Protein AF-A0A937HB95-F1 (afdb_monomer)

pLDDT: mean 87.7, std 9.93, range [53.81, 97.62]

Solvent-accessible surface area (backbone atoms only — not comparable to full-atom values): 4586 Å² total; per-residue (Å²): 129,65,75,74,54,67,73,42,49,64,56,42,59,75,64,40,48,73,63,29,60,77,37,74,70,33,35,30,57,49,29,47,55,50,26,72,70,46,97,57,95,53,69,51,32,57,51,52,56,56,45,66,75,41,43,66,62,53,49,54,52,45,52,59,49,47,56,53,48,52,51,52,51,54,56,53,61,75,73,108

Structure (mmCIF, N/CA/C/O backbone):
data_AF-A0A937HB95-F1
#
_entry.id   AF-A0A937HB95-F1
#
loop_
_atom_site.group_PDB
_atom_site.id
_atom_site.type_symbol
_atom_site.label_atom_id
_atom_site.label_alt_id
_atom_site.label_comp_id
_atom_site.label_asym_id
_atom_site.label_entity_id
_atom_site.label_seq_id
_atom_site.pdbx_PDB_ins_code
_atom_site.Cartn_x
_atom_site.Cartn_y
_atom_site.Cartn_z
_atom_site.occupancy
_atom_site.B_iso_or_equiv
_atom_site.auth_seq_id
_atom_site.auth_comp_id
_atom_site.auth_asym_id
_atom_site.auth_atom_id
_atom_site.pdbx_PDB_model_num
ATOM 1 N N . LEU A 1 1 ? 1.750 -2.081 22.604 1.00 57.91 1 LEU A N 1
ATOM 2 C CA . LEU A 1 1 ? 2.040 -2.823 21.352 1.00 57.91 1 LEU A CA 1
ATOM 3 C C . LEU A 1 1 ? 2.867 -4.066 21.680 1.00 57.91 1 LEU A C 1
ATOM 5 O O . LEU A 1 1 ? 3.626 -4.010 22.643 1.00 57.91 1 LEU A O 1
ATOM 9 N N . PRO A 1 2 ? 2.726 -5.177 20.935 1.00 69.75 2 PRO A N 1
ATOM 10 C CA . PRO A 1 2 ? 3.516 -6.389 21.153 1.00 69.75 2 PRO A CA 1
ATOM 11 C C . PRO A 1 2 ? 5.023 -6.099 21.100 1.00 69.75 2 PRO A C 1
ATOM 13 O O . PRO A 1 2 ? 5.483 -5.371 20.221 1.00 69.75 2 PRO A O 1
ATOM 16 N N . HIS A 1 3 ? 5.803 -6.711 21.994 1.00 70.62 3 HIS A N 1
ATOM 17 C CA . HIS A 1 3 ? 7.229 -6.413 22.210 1.00 70.62 3 HIS A CA 1
ATOM 18 C C . HIS A 1 3 ? 8.104 -6.511 20.941 1.00 70.62 3 HIS A C 1
ATOM 20 O O . HIS A 1 3 ? 9.114 -5.822 20.817 1.00 70.62 3 HIS A O 1
ATOM 26 N N . LYS A 1 4 ? 7.697 -7.339 19.970 1.00 68.44 4 LYS A N 1
ATOM 27 C CA . LYS A 1 4 ? 8.373 -7.500 18.673 1.00 68.44 4 LYS A CA 1
ATOM 28 C C . LYS A 1 4 ? 8.267 -6.261 17.778 1.00 68.44 4 LYS A C 1
ATOM 30 O O . LYS A 1 4 ? 9.205 -5.977 17.045 1.00 68.44 4 LYS A O 1
ATOM 35 N N . ILE A 1 5 ? 7.162 -5.515 17.851 1.00 70.00 5 ILE A N 1
ATOM 36 C CA . ILE A 1 5 ? 6.949 -4.317 17.026 1.00 70.00 5 ILE A CA 1
ATOM 37 C C . ILE A 1 5 ? 7.833 -3.166 17.517 1.00 70.00 5 ILE A C 1
ATOM 39 O O . ILE A 1 5 ? 8.439 -2.481 16.697 1.00 70.00 5 ILE A O 1
ATOM 43 N N . ASN A 1 6 ? 8.003 -3.009 18.835 1.00 75.62 6 ASN A N 1
ATOM 44 C CA . ASN A 1 6 ? 8.848 -1.951 19.403 1.00 75.62 6 ASN A CA 1
ATOM 45 C C . ASN A 1 6 ? 10.307 -2.027 18.927 1.00 75.62 6 ASN A C 1
ATOM 47 O O . ASN A 1 6 ? 10.918 -0.993 18.686 1.00 75.62 6 ASN A O 1
ATOM 51 N N . ASN A 1 7 ? 10.843 -3.232 18.719 1.00 78.19 7 ASN A N 1
ATOM 52 C CA . ASN A 1 7 ? 12.213 -3.412 18.226 1.00 78.19 7 ASN A CA 1
ATOM 53 C C . ASN A 1 7 ? 12.350 -3.142 16.718 1.00 78.19 7 ASN A C 1
ATOM 55 O O . ASN A 1 7 ? 13.455 -2.936 16.227 1.00 78.19 7 ASN A O 1
ATOM 59 N N . MET A 1 8 ? 11.242 -3.162 15.974 1.00 74.50 8 MET A N 1
ATOM 60 C CA . MET A 1 8 ? 11.232 -2.923 14.531 1.00 74.50 8 MET A CA 1
ATOM 61 C C . MET A 1 8 ? 11.051 -1.447 14.188 1.00 74.50 8 MET A C 1
ATOM 63 O O . MET A 1 8 ? 11.600 -1.000 13.186 1.00 74.50 8 MET A O 1
ATOM 67 N N . ILE A 1 9 ? 10.321 -0.693 15.018 1.00 80.06 9 ILE A N 1
ATOM 68 C CA . ILE A 1 9 ? 10.021 0.731 14.796 1.00 80.06 9 ILE A CA 1
ATOM 69 C C . ILE A 1 9 ? 11.266 1.565 14.436 1.00 80.06 9 ILE A C 1
ATOM 71 O O . ILE A 1 9 ? 11.191 2.278 13.436 1.00 80.06 9 ILE A O 1
ATOM 75 N N . PRO A 1 10 ? 12.414 1.462 15.139 1.00 81.56 10 PRO A N 1
ATOM 76 C CA . PRO A 1 10 ? 13.598 2.248 14.791 1.00 81.56 10 PRO A CA 1
ATOM 77 C C . PRO A 1 10 ? 14.082 1.998 13.359 1.00 81.56 10 PRO A C 1
ATOM 79 O O . PRO A 1 10 ? 14.362 2.943 12.634 1.00 81.56 10 PRO A O 1
ATOM 82 N N . PHE A 1 11 ? 14.092 0.738 12.913 1.00 78.75 11 PHE A N 1
ATOM 83 C CA . PHE A 1 11 ? 14.489 0.375 11.550 1.00 78.75 11 PHE A CA 1
ATOM 84 C C . PHE A 1 11 ? 13.461 0.801 10.501 1.00 78.75 11 PHE A C 1
ATOM 86 O O . PHE A 1 11 ? 13.844 1.159 9.393 1.00 78.75 11 PHE A O 1
ATOM 93 N N . LEU A 1 12 ? 12.165 0.767 10.830 1.00 75.31 12 LEU A N 1
ATOM 94 C CA . LEU A 1 12 ? 11.105 1.245 9.934 1.00 75.31 12 LEU A CA 1
ATOM 95 C C . LEU A 1 12 ? 11.258 2.739 9.634 1.00 75.31 12 LEU A C 1
ATOM 97 O O . LEU A 1 12 ? 11.057 3.158 8.494 1.00 75.31 12 LEU A O 1
ATOM 101 N N . ILE A 1 13 ? 11.616 3.513 10.661 1.00 81.25 13 ILE A N 1
ATOM 102 C CA . ILE A 1 13 ? 11.858 4.953 10.565 1.00 81.25 13 ILE A CA 1
ATOM 103 C C . ILE A 1 13 ? 13.169 5.213 9.816 1.00 81.25 13 ILE A C 1
ATOM 105 O O . ILE A 1 13 ? 13.161 5.937 8.827 1.00 81.25 13 ILE A O 1
ATOM 109 N N . ASP A 1 14 ? 14.267 4.575 10.228 1.00 80.31 14 ASP A N 1
ATOM 110 C CA . ASP A 1 14 ? 15.601 4.766 9.637 1.00 80.31 14 ASP A CA 1
ATOM 111 C C . ASP A 1 14 ? 15.642 4.411 8.139 1.00 80.31 14 ASP A C 1
ATOM 113 O O . ASP A 1 14 ? 16.217 5.123 7.319 1.00 80.31 14 ASP A O 1
ATOM 117 N N . GLN A 1 15 ? 14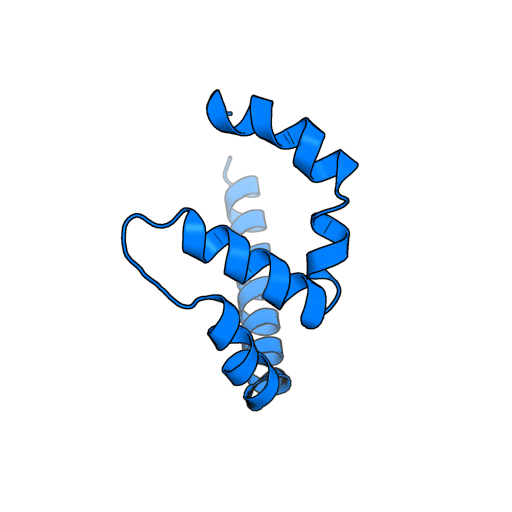.937 3.346 7.750 1.00 76.62 15 GLN A N 1
ATOM 118 C CA . GLN A 1 15 ? 14.826 2.908 6.355 1.00 76.62 15 GLN A CA 1
ATOM 119 C C . GLN A 1 15 ? 13.703 3.615 5.582 1.00 76.62 15 GLN A C 1
ATOM 121 O O . GLN A 1 15 ? 13.438 3.237 4.442 1.00 76.62 15 GLN A O 1
ATOM 126 N N . ASN A 1 16 ? 13.018 4.593 6.187 1.00 77.00 16 ASN A N 1
ATOM 127 C CA . ASN A 1 16 ? 11.885 5.313 5.603 1.00 77.00 16 ASN A CA 1
ATOM 128 C C . ASN A 1 16 ? 10.870 4.385 4.917 1.00 77.00 16 ASN A C 1
ATOM 130 O O . ASN A 1 16 ? 10.409 4.658 3.809 1.00 77.00 16 ASN A O 1
ATOM 134 N N . TRP A 1 17 ? 10.500 3.278 5.564 1.00 77.00 17 TRP A N 1
ATOM 135 C CA . TRP A 1 17 ? 9.615 2.278 4.951 1.00 77.00 17 TRP A CA 1
ATOM 136 C C . TRP A 1 17 ? 8.295 2.872 4.459 1.00 77.00 17 TRP A C 1
ATOM 138 O O . TRP A 1 17 ? 7.773 2.429 3.443 1.00 77.00 17 TRP A O 1
ATOM 148 N N . PHE A 1 18 ? 7.775 3.898 5.137 1.00 78.19 18 PHE A N 1
ATOM 149 C CA . PHE A 1 18 ? 6.575 4.618 4.707 1.00 78.19 18 PHE A CA 1
ATOM 150 C C . PHE A 1 18 ? 6.738 5.302 3.343 1.00 78.19 18 PHE A C 1
ATOM 152 O O . PHE A 1 18 ? 5.796 5.306 2.556 1.00 78.19 18 PHE A O 1
ATOM 159 N N . MET A 1 19 ? 7.935 5.798 3.021 1.00 82.62 19 MET A N 1
ATOM 160 C CA . MET A 1 19 ? 8.229 6.365 1.702 1.00 82.62 19 MET A CA 1
ATOM 161 C C . MET A 1 19 ? 8.281 5.292 0.616 1.00 82.62 19 MET A C 1
ATOM 163 O O . MET A 1 19 ? 7.868 5.552 -0.512 1.00 82.62 19 MET A O 1
ATOM 167 N N . ASP A 1 20 ? 8.727 4.075 0.946 1.00 84.62 20 ASP A N 1
ATOM 168 C CA . ASP A 1 20 ? 8.734 2.967 -0.013 1.00 84.62 20 ASP A CA 1
ATOM 169 C C . ASP A 1 20 ? 7.296 2.618 -0.466 1.00 84.62 20 ASP A C 1
ATOM 171 O O . ASP A 1 20 ? 7.084 2.336 -1.643 1.00 84.62 20 ASP A O 1
ATOM 175 N N . TYR A 1 21 ? 6.277 2.735 0.395 1.00 85.25 21 TYR A N 1
ATOM 176 C CA . TYR A 1 21 ? 4.878 2.505 -0.012 1.00 85.25 21 TYR A CA 1
ATOM 177 C C . TYR A 1 21 ? 4.335 3.537 -1.010 1.00 85.25 21 TYR A C 1
ATOM 179 O O . TYR A 1 21 ? 3.381 3.237 -1.726 1.00 85.25 21 TYR A O 1
ATOM 187 N N . ALA A 1 22 ? 4.926 4.734 -1.092 1.00 88.12 22 ALA A N 1
ATOM 188 C CA . ALA A 1 22 ? 4.440 5.796 -1.975 1.00 88.12 22 ALA A CA 1
ATOM 189 C C . ALA A 1 22 ? 4.653 5.484 -3.466 1.00 88.12 22 ALA A C 1
ATOM 191 O O . ALA A 1 22 ? 4.053 6.122 -4.329 1.00 88.12 22 ALA A O 1
ATOM 192 N N . THR A 1 23 ? 5.514 4.514 -3.788 1.00 91.75 23 THR A N 1
ATOM 193 C CA . THR A 1 23 ? 5.799 4.126 -5.171 1.00 91.75 23 THR A CA 1
ATOM 194 C C . THR A 1 23 ? 5.543 2.646 -5.375 1.00 91.75 23 THR A C 1
ATOM 196 O O . THR A 1 23 ? 5.814 1.824 -4.506 1.00 91.75 23 THR A O 1
ATOM 199 N N . VAL A 1 24 ? 5.108 2.272 -6.577 1.00 92.25 24 VAL A N 1
ATOM 200 C CA . VAL A 1 24 ? 4.855 0.865 -6.910 1.00 92.25 24 VAL A CA 1
ATOM 201 C C . VAL A 1 24 ? 6.121 0.003 -6.773 1.00 92.25 24 VAL A C 1
ATOM 203 O O . VAL A 1 24 ? 6.058 -1.139 -6.330 1.00 92.25 24 VAL A O 1
ATOM 206 N N . LYS A 1 25 ? 7.293 0.567 -7.094 1.00 92.12 25 LYS A N 1
ATOM 207 C CA . LYS A 1 25 ? 8.591 -0.105 -6.937 1.00 92.12 25 LYS A CA 1
ATOM 208 C C . LYS A 1 25 ? 8.956 -0.329 -5.466 1.00 92.12 25 LYS A C 1
ATOM 210 O O . LYS A 1 25 ? 9.494 -1.377 -5.113 1.00 92.12 25 LYS A O 1
ATOM 215 N N . GLY A 1 26 ? 8.706 0.658 -4.609 1.00 91.81 26 GLY A N 1
ATOM 216 C CA . GLY A 1 26 ? 8.949 0.500 -3.179 1.00 91.81 26 GLY A CA 1
ATOM 217 C C . GLY A 1 26 ? 7.937 -0.460 -2.542 1.00 91.81 26 GLY A C 1
ATOM 218 O O . GLY A 1 26 ? 8.341 -1.324 -1.766 1.00 91.81 26 GLY A O 1
ATOM 219 N N . LEU A 1 27 ? 6.671 -0.433 -2.971 1.00 91.88 27 LEU A N 1
ATOM 220 C CA . LEU A 1 27 ? 5.662 -1.418 -2.580 1.00 91.88 27 LEU A CA 1
ATOM 221 C C . LEU A 1 27 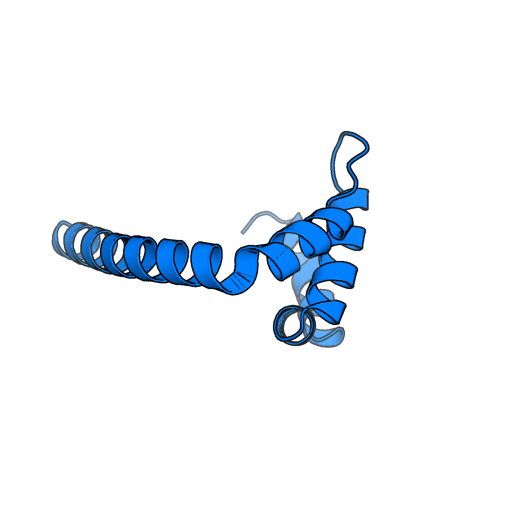? 6.103 -2.850 -2.926 1.00 91.88 27 LEU A C 1
ATOM 223 O O . LEU A 1 27 ? 6.064 -3.724 -2.064 1.00 91.88 27 LEU A O 1
ATOM 227 N N . GLU A 1 28 ? 6.606 -3.084 -4.140 1.00 94.25 28 GLU A N 1
ATOM 228 C CA . GLU A 1 28 ? 7.162 -4.379 -4.564 1.00 94.25 28 GLU A CA 1
ATOM 229 C C . GLU A 1 28 ? 8.300 -4.848 -3.639 1.00 94.25 28 GLU A C 1
ATOM 231 O O . GLU A 1 28 ? 8.306 -5.983 -3.151 1.00 94.25 28 GLU A O 1
ATOM 236 N N . LYS A 1 29 ? 9.238 -3.947 -3.311 1.00 91.69 29 LYS A N 1
ATOM 237 C CA . LYS A 1 29 ? 10.342 -4.213 -2.372 1.00 91.69 29 LYS A CA 1
ATOM 238 C C . LYS A 1 29 ? 9.829 -4.577 -0.976 1.00 91.69 29 LYS A C 1
ATOM 240 O O . LYS A 1 29 ? 10.402 -5.460 -0.331 1.00 91.69 29 LYS A O 1
ATOM 245 N N . ILE A 1 30 ? 8.795 -3.903 -0.479 1.00 90.12 30 ILE A N 1
ATOM 246 C CA . ILE A 1 30 ? 8.207 -4.211 0.827 1.00 90.12 30 ILE A CA 1
ATOM 247 C C 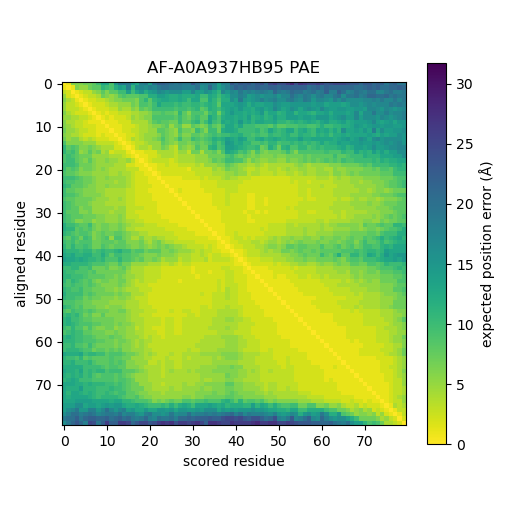. ILE A 1 30 ? 7.493 -5.562 0.791 1.00 90.12 30 ILE A C 1
ATOM 249 O O . ILE A 1 30 ? 7.755 -6.402 1.651 1.00 90.12 30 ILE A O 1
ATOM 253 N N . LEU A 1 31 ? 6.660 -5.822 -0.215 1.00 91.88 31 LEU A N 1
ATOM 254 C CA . LEU A 1 31 ? 5.933 -7.088 -0.344 1.00 91.88 31 LEU A CA 1
ATOM 255 C C . LEU A 1 31 ? 6.884 -8.286 -0.467 1.00 91.88 31 LEU A C 1
ATOM 257 O O . LEU A 1 31 ? 6.639 -9.340 0.124 1.00 91.88 31 LEU A O 1
ATOM 261 N N . LYS A 1 32 ? 8.045 -8.102 -1.102 1.00 91.94 32 LYS A N 1
ATOM 262 C CA . LYS A 1 32 ? 9.125 -9.099 -1.105 1.00 91.94 32 LYS A CA 1
ATOM 263 C C . LYS A 1 32 ? 9.700 -9.371 0.288 1.00 91.94 32 LYS A C 1
ATOM 265 O O . LYS A 1 32 ? 10.061 -10.502 0.607 1.00 91.94 32 LYS A O 1
ATOM 270 N N . GLN A 1 33 ? 9.801 -8.351 1.139 1.00 88.06 33 GLN A N 1
ATOM 271 C CA . GLN A 1 33 ? 10.239 -8.513 2.530 1.00 88.06 33 GLN A CA 1
ATOM 272 C C . GLN A 1 33 ? 9.159 -9.168 3.396 1.00 88.06 33 GLN A C 1
ATOM 274 O O . GLN A 1 33 ? 9.491 -9.990 4.249 1.00 88.06 33 GLN A O 1
ATOM 279 N N . VAL A 1 34 ? 7.883 -8.849 3.161 1.00 87.19 34 VAL A N 1
ATOM 280 C CA . VAL A 1 34 ? 6.748 -9.495 3.837 1.00 87.19 34 VAL A CA 1
ATOM 281 C C . VAL A 1 34 ? 6.674 -10.975 3.466 1.00 87.19 34 VAL A C 1
ATOM 283 O O . VAL A 1 34 ? 6.551 -11.804 4.361 1.00 87.19 34 VAL A O 1
ATOM 286 N N . SER A 1 35 ? 6.884 -11.315 2.192 1.00 91.75 35 SER A N 1
ATOM 287 C CA . SER A 1 35 ? 6.951 -12.700 1.695 1.00 91.75 35 SER A CA 1
ATOM 288 C C . SER A 1 35 ? 7.977 -13.567 2.433 1.00 91.75 35 SER A C 1
ATOM 290 O O . SER A 1 35 ? 7.810 -14.772 2.555 1.00 91.75 35 SER A O 1
ATOM 292 N N . ARG A 1 36 ? 9.052 -12.967 2.963 1.00 88.38 36 ARG A N 1
ATOM 293 C CA . ARG A 1 36 ? 10.068 -13.682 3.761 1.00 88.38 36 ARG A CA 1
ATOM 294 C C . ARG A 1 36 ? 9.653 -13.913 5.215 1.00 88.38 36 ARG A C 1
ATOM 296 O O . ARG A 1 36 ? 10.321 -14.660 5.921 1.00 88.38 36 ARG A O 1
ATOM 303 N N . ARG A 1 37 ? 8.618 -13.216 5.686 1.00 85.69 37 ARG A N 1
ATOM 304 C CA . ARG A 1 37 ? 8.122 -13.261 7.071 1.00 85.69 37 ARG A 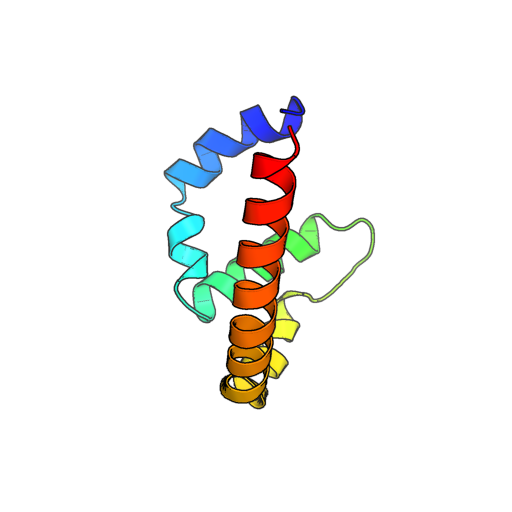CA 1
ATOM 305 C C . ARG A 1 37 ? 6.887 -14.144 7.223 1.00 85.69 37 ARG A C 1
ATOM 307 O O . ARG A 1 37 ? 6.469 -14.391 8.352 1.00 85.69 37 ARG A O 1
ATOM 314 N N . THR A 1 38 ? 6.284 -14.584 6.123 1.00 87.38 38 THR A N 1
ATOM 315 C CA . THR A 1 38 ? 5.146 -15.501 6.148 1.00 87.38 38 THR A CA 1
ATOM 316 C C . THR A 1 38 ? 5.601 -16.910 6.510 1.00 87.38 38 THR A C 1
ATOM 318 O O . THR A 1 38 ? 6.706 -17.334 6.187 1.00 87.38 38 THR A O 1
ATOM 321 N N . GLN A 1 39 ? 4.727 -17.657 7.186 1.00 89.00 39 GLN A N 1
ATOM 322 C CA . GLN A 1 39 ? 4.996 -19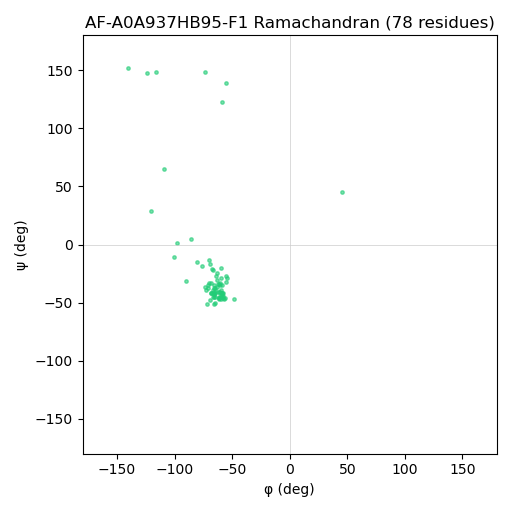.048 7.560 1.00 89.00 39 GLN A CA 1
ATOM 323 C C . GLN A 1 39 ? 5.172 -19.961 6.336 1.00 89.00 39 GLN A C 1
ATOM 325 O O . GLN A 1 39 ? 5.915 -20.936 6.398 1.00 89.00 39 GLN A O 1
ATOM 330 N N . TYR A 1 40 ? 4.495 -19.638 5.232 1.00 90.38 40 TYR A N 1
ATOM 331 C CA . TYR A 1 40 ? 4.544 -20.391 3.984 1.00 90.38 40 TYR A CA 1
ATOM 332 C C . TYR A 1 40 ? 5.147 -19.544 2.860 1.00 90.38 40 TYR A C 1
ATOM 334 O O . TYR A 1 40 ? 4.941 -18.323 2.862 1.00 90.38 40 TYR A O 1
ATOM 342 N N . PRO A 1 41 ? 5.854 -20.166 1.897 1.00 86.69 41 PRO A N 1
ATOM 343 C CA . PRO A 1 41 ? 6.343 -19.477 0.713 1.00 86.69 41 PRO A CA 1
ATOM 344 C C . PRO A 1 41 ? 5.185 -18.860 -0.067 1.00 86.69 41 PRO A C 1
ATOM 346 O O . PRO A 1 41 ? 4.259 -19.552 -0.483 1.00 86.69 41 PRO A O 1
ATOM 349 N N . VAL A 1 42 ? 5.257 -17.552 -0.258 1.00 91.56 42 VAL A N 1
ATOM 350 C CA . VAL A 1 42 ? 4.330 -16.770 -1.073 1.00 91.56 42 VAL A CA 1
ATOM 351 C C . VAL A 1 42 ? 5.139 -15.734 -1.836 1.00 91.56 42 VAL A C 1
ATOM 353 O O . VAL A 1 42 ? 6.190 -15.298 -1.371 1.00 91.56 42 VAL A O 1
ATOM 356 N N . GLU A 1 43 ? 4.654 -15.335 -3.001 1.00 92.50 43 GLU A N 1
ATOM 357 C CA . GLU A 1 43 ? 5.296 -14.326 -3.844 1.00 92.50 43 GLU A CA 1
ATOM 358 C C . GLU A 1 43 ? 4.448 -13.052 -3.817 1.00 92.50 43 GLU A C 1
ATOM 360 O O . GLU A 1 43 ? 3.837 -12.672 -4.814 1.00 92.50 43 GLU A O 1
AT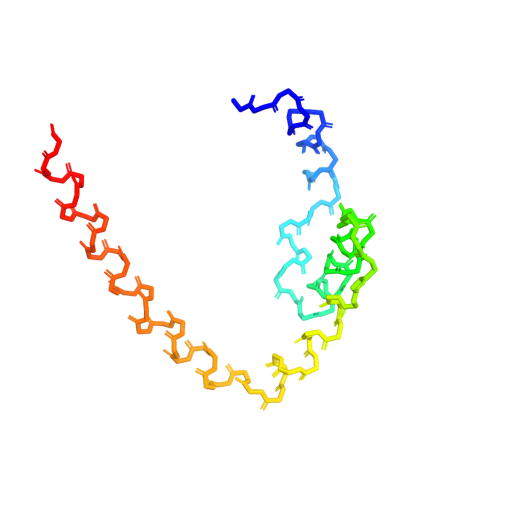OM 365 N N . MET A 1 44 ? 4.335 -12.413 -2.645 1.00 91.88 44 MET A N 1
ATOM 366 C CA . MET A 1 44 ? 3.481 -11.224 -2.495 1.00 91.88 44 MET A CA 1
ATOM 367 C C . MET A 1 44 ? 3.953 -10.059 -3.363 1.00 91.88 44 MET A C 1
ATOM 369 O O . MET A 1 44 ? 3.147 -9.210 -3.723 1.00 91.88 44 MET A O 1
ATOM 373 N N . ASP A 1 45 ? 5.233 -10.007 -3.727 1.00 92.50 45 ASP A N 1
ATOM 374 C CA . ASP A 1 45 ? 5.749 -9.025 -4.680 1.00 92.50 45 ASP A CA 1
ATOM 375 C C . ASP A 1 45 ? 5.072 -9.122 -6.055 1.00 92.50 45 ASP A C 1
ATOM 377 O O . ASP A 1 45 ? 4.872 -8.093 -6.701 1.00 92.50 45 ASP A O 1
ATOM 381 N N . ARG A 1 46 ? 4.603 -10.310 -6.465 1.00 94.25 46 ARG A N 1
ATOM 382 C CA . ARG A 1 46 ? 3.857 -10.475 -7.724 1.00 94.25 46 ARG A CA 1
ATOM 383 C C . ARG A 1 46 ? 2.485 -9.809 -7.719 1.00 94.25 46 ARG A C 1
ATOM 385 O O . ARG A 1 46 ? 2.010 -9.463 -8.795 1.00 94.25 46 ARG A O 1
ATOM 392 N N . ALA A 1 47 ? 1.893 -9.533 -6.555 1.00 93.06 47 ALA A N 1
ATOM 393 C CA . ALA A 1 47 ? 0.620 -8.806 -6.467 1.00 93.06 47 ALA A CA 1
ATOM 394 C C . ALA A 1 47 ? 0.700 -7.399 -7.092 1.00 93.06 47 ALA A C 1
ATOM 396 O O . ALA A 1 47 ? -0.310 -6.822 -7.486 1.00 93.06 47 ALA A O 1
ATOM 397 N N . VAL A 1 48 ? 1.910 -6.848 -7.238 1.00 94.56 48 VAL A N 1
ATOM 398 C CA . VAL A 1 48 ? 2.141 -5.584 -7.943 1.00 94.56 48 VAL A CA 1
ATOM 399 C C . VAL A 1 48 ? 1.789 -5.667 -9.434 1.00 94.56 48 VAL A C 1
ATOM 401 O O . VAL A 1 48 ? 1.438 -4.649 -10.029 1.00 94.56 48 VAL A O 1
ATOM 404 N N . ILE A 1 49 ? 1.865 -6.851 -10.048 1.00 95.69 49 ILE A N 1
ATOM 405 C CA . ILE A 1 49 ? 1.459 -7.064 -11.444 1.00 95.69 49 ILE A CA 1
ATOM 406 C C . ILE A 1 49 ? -0.047 -6.825 -11.571 1.00 95.69 49 ILE A C 1
ATOM 408 O O . ILE A 1 49 ? -0.468 -6.003 -12.385 1.00 95.69 49 ILE A O 1
ATOM 412 N N . ASP A 1 50 ? -0.832 -7.462 -10.703 1.00 95.06 50 ASP A N 1
ATOM 413 C CA . ASP A 1 50 ? -2.290 -7.331 -10.688 1.00 95.06 50 ASP A CA 1
ATOM 414 C C . ASP A 1 50 ? -2.723 -5.917 -10.291 1.00 95.06 50 ASP A C 1
ATOM 416 O O . ASP A 1 50 ? -3.633 -5.356 -10.902 1.00 95.06 50 ASP A O 1
ATOM 420 N N . LEU A 1 51 ? -2.022 -5.299 -9.332 1.00 94.25 51 LEU A N 1
ATOM 421 C CA . LEU A 1 51 ? -2.247 -3.905 -8.948 1.00 94.25 51 LEU A CA 1
ATOM 422 C C . LEU A 1 51 ? -2.057 -2.952 -10.131 1.00 94.25 51 LEU A C 1
ATOM 424 O O . LEU A 1 51 ? -2.847 -2.032 -10.302 1.00 94.25 51 LEU A O 1
ATOM 428 N N . LYS A 1 52 ? -1.008 -3.140 -10.941 1.00 95.31 52 LYS A N 1
ATOM 429 C CA . LYS A 1 52 ? -0.770 -2.298 -12.124 1.00 95.31 52 LYS A CA 1
ATOM 430 C C . LYS A 1 52 ? -1.830 -2.527 -13.195 1.00 95.31 52 LYS A C 1
ATOM 432 O O . LYS A 1 52 ? -2.263 -1.561 -13.815 1.00 95.31 52 LYS A O 1
ATOM 437 N N . ALA A 1 53 ? -2.215 -3.782 -13.418 1.00 97.62 53 ALA A N 1
ATOM 438 C CA . ALA A 1 53 ? -3.197 -4.144 -14.433 1.00 97.62 53 ALA A CA 1
ATOM 439 C C . ALA A 1 53 ? -4.595 -3.589 -14.116 1.00 97.62 53 ALA A C 1
ATOM 441 O O . ALA A 1 53 ? -5.291 -3.166 -15.032 1.00 97.62 53 ALA A O 1
ATOM 442 N N . ASN A 1 54 ? -4.963 -3.532 -12.833 1.00 9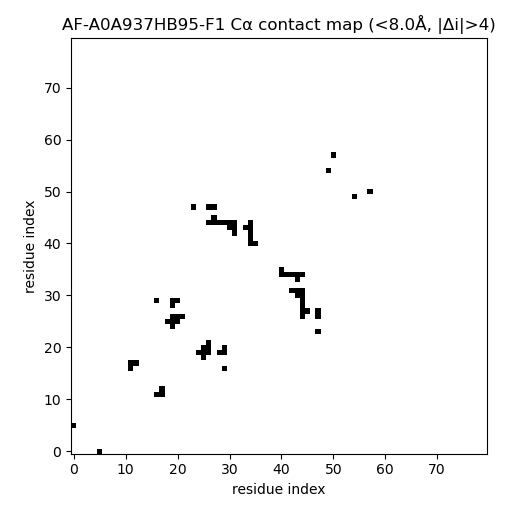7.06 54 ASN A N 1
ATOM 443 C CA . ASN A 1 54 ? -6.310 -3.170 -12.380 1.00 97.06 54 ASN A CA 1
ATOM 444 C C . ASN A 1 54 ? -6.306 -1.927 -11.474 1.00 97.06 54 ASN A C 1
ATOM 446 O O . ASN A 1 54 ? -7.135 -1.803 -10.576 1.00 97.06 54 ASN A O 1
ATOM 450 N N . TYR A 1 55 ? -5.341 -1.015 -11.654 1.00 95.06 55 TYR A N 1
ATOM 451 C CA . TYR A 1 55 ? -5.127 0.090 -10.711 1.00 95.06 55 TYR A CA 1
ATOM 452 C C . TYR A 1 55 ? -6.364 0.977 -10.545 1.00 95.06 55 TYR A C 1
ATOM 454 O O . TYR A 1 55 ? -6.670 1.391 -9.431 1.00 95.06 55 TYR A O 1
ATOM 462 N N . ILE A 1 56 ? -7.056 1.276 -11.648 1.00 97.44 56 ILE A N 1
ATOM 463 C CA . ILE A 1 56 ? -8.246 2.132 -11.634 1.00 97.44 56 ILE A CA 1
ATOM 464 C C . ILE A 1 56 ? -9.375 1.457 -10.857 1.00 97.44 56 ILE A C 1
ATOM 466 O O . ILE A 1 56 ? -9.865 2.047 -9.903 1.00 97.44 56 ILE A O 1
ATOM 470 N N . ASP A 1 57 ? -9.692 0.203 -11.177 1.00 97.62 57 ASP A N 1
ATOM 471 C CA . ASP A 1 57 ? -10.775 -0.533 -10.518 1.00 97.62 57 ASP A CA 1
ATOM 472 C C . ASP A 1 57 ? -10.508 -0.703 -9.014 1.00 97.62 57 ASP A C 1
ATOM 474 O O . ASP A 1 57 ? -11.360 -0.398 -8.184 1.00 97.62 57 ASP A O 1
ATOM 478 N N . ILE A 1 58 ? -9.280 -1.090 -8.643 1.00 95.88 58 ILE A N 1
ATOM 479 C CA . ILE A 1 58 ? -8.878 -1.229 -7.235 1.00 95.88 58 ILE A CA 1
ATOM 480 C C . ILE A 1 58 ? -8.968 0.111 -6.501 1.00 95.88 58 ILE A C 1
ATOM 482 O O . ILE A 1 58 ? -9.372 0.151 -5.338 1.00 95.88 58 ILE A O 1
ATOM 486 N N . LYS A 1 59 ? -8.552 1.209 -7.143 1.00 95.69 59 LYS A N 1
ATOM 487 C CA . LYS A 1 59 ? -8.620 2.546 -6.548 1.00 95.69 59 LYS A CA 1
ATOM 488 C C 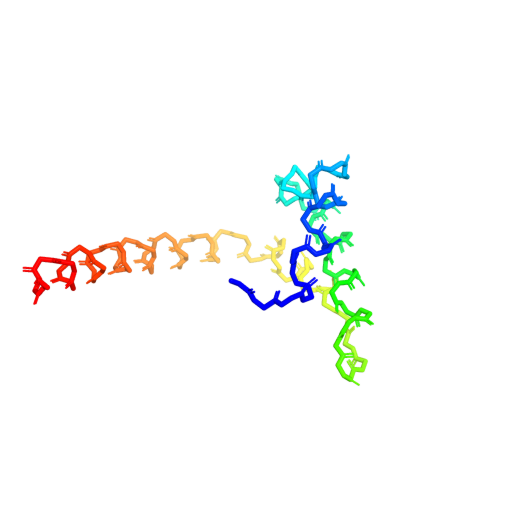. LYS A 1 59 ? -10.071 2.957 -6.312 1.00 95.69 59 LYS A C 1
ATOM 490 O O . LYS A 1 59 ? -10.366 3.471 -5.237 1.00 95.69 59 LYS A O 1
ATOM 495 N N . ASP A 1 60 ? -10.944 2.740 -7.287 1.00 97.25 60 ASP A N 1
ATOM 496 C CA . ASP A 1 60 ? -12.347 3.134 -7.194 1.00 97.25 60 ASP A CA 1
ATOM 497 C C . ASP A 1 60 ? -13.066 2.318 -6.108 1.00 97.25 60 ASP A C 1
ATOM 499 O O . ASP A 1 60 ? -13.702 2.901 -5.224 1.00 97.25 60 ASP A O 1
ATOM 503 N N . ASP A 1 61 ? -12.853 0.997 -6.077 1.00 97.06 61 ASP A N 1
ATOM 504 C CA . ASP A 1 61 ? -13.343 0.118 -5.008 1.00 97.06 61 ASP A CA 1
ATOM 505 C C . ASP A 1 61 ? -12.816 0.551 -3.633 1.00 97.06 61 ASP A C 1
ATOM 507 O O . ASP A 1 61 ? -13.568 0.615 -2.653 1.00 97.06 61 ASP A O 1
ATOM 511 N N . PHE A 1 62 ? -11.523 0.884 -3.549 1.00 96.19 62 PHE A N 1
ATOM 512 C CA . PHE A 1 62 ? -10.908 1.367 -2.317 1.00 96.19 62 PHE A CA 1
ATOM 513 C C . PHE A 1 62 ? -11.550 2.670 -1.844 1.00 96.19 62 PHE A C 1
ATOM 515 O O . PHE A 1 62 ? -11.872 2.776 -0.663 1.00 96.19 62 PHE A O 1
ATOM 522 N N . THR A 1 63 ? -11.751 3.651 -2.726 1.00 96.75 63 THR A N 1
ATOM 523 C CA . THR A 1 63 ? -12.355 4.940 -2.361 1.00 96.75 63 THR A CA 1
ATOM 524 C C . THR A 1 63 ? -13.777 4.751 -1.835 1.00 96.75 63 THR A C 1
ATOM 526 O O . THR A 1 63 ? -14.088 5.252 -0.755 1.00 96.75 63 THR A O 1
ATOM 529 N N . VAL A 1 64 ? -14.603 3.952 -2.519 1.00 96.75 64 VAL A N 1
ATOM 530 C CA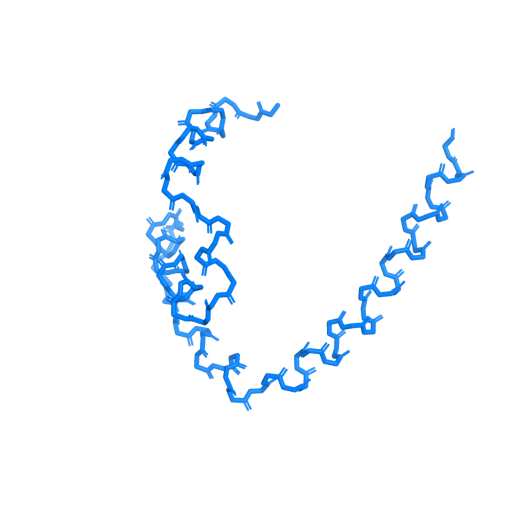 . VAL A 1 64 ? -15.981 3.658 -2.085 1.00 96.75 64 VAL A CA 1
ATOM 531 C C . VAL A 1 64 ? -16.006 2.954 -0.725 1.00 96.75 64 VAL A C 1
ATOM 533 O O . VAL A 1 64 ? -16.786 3.305 0.170 1.00 96.75 64 VAL A O 1
ATOM 536 N N . PHE A 1 65 ? -15.142 1.953 -0.542 1.00 97.62 65 PHE A N 1
ATOM 537 C CA . PHE A 1 65 ? -15.052 1.239 0.726 1.00 97.62 65 PHE A CA 1
ATOM 538 C C . PHE A 1 65 ? -14.537 2.140 1.854 1.00 97.62 65 PHE A C 1
ATOM 540 O O . PHE A 1 65 ? -15.065 2.093 2.967 1.00 97.62 65 PHE A O 1
ATOM 547 N N . PHE A 1 66 ? -13.525 2.964 1.586 1.00 96.81 66 PHE A N 1
ATOM 548 C CA . PHE A 1 66 ? -12.891 3.803 2.596 1.00 96.81 66 PHE A CA 1
ATOM 549 C C . PHE A 1 66 ? -13.846 4.876 3.127 1.00 96.81 66 PHE A C 1
ATOM 551 O O . PHE A 1 66 ? -13.946 5.030 4.341 1.00 96.81 66 PHE A O 1
ATOM 558 N N . GLU A 1 67 ? -14.636 5.519 2.263 1.00 96.62 67 GLU A N 1
ATOM 559 C CA . GLU A 1 67 ? -15.703 6.440 2.693 1.00 96.62 67 GLU A CA 1
ATOM 560 C C . GLU A 1 67 ? -16.719 5.744 3.617 1.00 96.62 67 GLU A C 1
ATOM 562 O O . GLU A 1 67 ? -17.135 6.278 4.652 1.00 96.62 67 GLU A O 1
ATOM 567 N N . SER A 1 68 ? -17.090 4.506 3.277 1.00 96.31 68 SER A N 1
ATOM 568 C CA . SER A 1 68 ? -17.993 3.694 4.101 1.00 96.31 68 SER A CA 1
ATOM 569 C C . SER A 1 68 ? -17.373 3.349 5.461 1.00 96.31 68 SER A C 1
ATOM 571 O O . SER A 1 68 ? -18.060 3.380 6.487 1.00 96.31 68 SER A O 1
ATOM 573 N N . LEU A 1 69 ? -16.071 3.050 5.484 1.00 96.31 69 LEU A N 1
ATOM 574 C CA . LEU A 1 69 ? -15.313 2.769 6.700 1.00 96.31 69 LEU A CA 1
ATOM 575 C C . LEU A 1 69 ? -15.218 4.003 7.606 1.00 96.31 69 LEU A C 1
ATOM 577 O O . LEU A 1 69 ? -15.462 3.885 8.807 1.00 96.31 69 LEU A O 1
ATOM 581 N N . GLU A 1 70 ? -14.911 5.178 7.053 1.00 96.06 70 GLU A N 1
ATOM 582 C CA . GLU A 1 70 ? -14.850 6.437 7.808 1.00 96.06 70 GLU A CA 1
ATOM 583 C C . GLU A 1 70 ? -16.183 6.738 8.494 1.00 96.06 70 GLU A C 1
ATOM 585 O O . GLU A 1 70 ? -16.219 7.013 9.698 1.00 96.06 70 GLU A O 1
ATOM 590 N N . LYS A 1 71 ? -17.292 6.598 7.758 1.00 95.94 71 LYS A N 1
ATOM 591 C CA . LYS A 1 71 ? -18.636 6.766 8.317 1.00 95.94 71 LYS A CA 1
ATOM 592 C C . LYS A 1 71 ? -18.906 5.777 9.452 1.00 95.94 71 LYS A C 1
ATOM 594 O O . LYS A 1 71 ? -19.375 6.181 10.515 1.00 95.94 71 LYS A O 1
ATOM 599 N N . HIS A 1 72 ? -18.585 4.499 9.252 1.00 95.94 72 HIS A N 1
ATOM 600 C CA . HIS A 1 72 ? -18.779 3.470 10.274 1.00 95.94 72 HIS A CA 1
ATOM 601 C C . HIS A 1 72 ? -17.988 3.765 11.555 1.00 95.94 72 HIS A C 1
ATOM 603 O O . HIS A 1 72 ? -18.530 3.663 12.657 1.00 95.94 72 HIS A O 1
ATOM 609 N N . VAL A 1 73 ? -16.717 4.159 11.423 1.00 96.25 73 VAL A N 1
ATOM 610 C CA . VAL A 1 73 ? -15.864 4.497 12.570 1.00 96.25 73 VAL A CA 1
ATOM 611 C C . VAL A 1 73 ? -16.384 5.743 13.286 1.00 96.25 73 VAL A C 1
ATOM 613 O O . VAL A 1 73 ? -16.461 5.733 14.513 1.00 96.25 73 VAL A O 1
ATOM 616 N N . ALA A 1 74 ? -16.803 6.783 12.559 1.00 94.50 74 ALA A N 1
ATOM 617 C CA . ALA A 1 74 ? -17.394 7.978 13.161 1.00 94.50 74 ALA A CA 1
ATOM 618 C C . ALA A 1 74 ? -18.658 7.644 13.975 1.00 94.50 74 ALA A C 1
ATOM 620 O O . ALA A 1 74 ? -18.807 8.096 15.111 1.00 94.50 74 ALA A O 1
ATOM 621 N N . GLU A 1 75 ? -19.537 6.795 13.438 1.00 92.12 75 GLU A N 1
ATOM 622 C CA . GLU A 1 75 ? -20.722 6.315 14.155 1.00 92.12 75 GLU A CA 1
ATOM 623 C C . GLU A 1 75 ? -20.373 5.462 15.382 1.00 92.12 75 GLU A C 1
ATOM 625 O O . GLU A 1 75 ? -21.064 5.547 16.397 1.00 92.12 75 GLU A O 1
ATOM 630 N N . ALA A 1 76 ? -19.332 4.629 15.307 1.00 90.81 76 ALA A N 1
ATOM 631 C CA . ALA A 1 76 ? -18.887 3.802 16.425 1.00 90.81 76 ALA A CA 1
ATOM 632 C C . ALA A 1 76 ? -18.284 4.644 17.560 1.00 90.81 76 ALA A C 1
ATOM 634 O O . ALA A 1 76 ? -18.594 4.399 18.724 1.00 90.81 76 ALA A O 1
ATOM 635 N N . VAL A 1 77 ? -17.481 5.662 17.229 1.00 84.94 77 VAL A N 1
ATOM 636 C CA . VAL A 1 77 ? -16.879 6.582 18.209 1.00 84.94 77 VAL A CA 1
ATOM 637 C C . VAL A 1 77 ? -17.946 7.425 18.910 1.00 84.94 77 VAL A C 1
ATOM 639 O O . VAL A 1 77 ? -17.848 7.638 20.110 1.00 84.94 77 VAL A O 1
ATOM 642 N N . LEU A 1 78 ? -18.997 7.851 18.200 1.00 71.00 78 LEU A N 1
ATOM 643 C CA . LEU A 1 78 ? -20.127 8.585 18.790 1.00 71.00 78 LEU A CA 1
ATOM 644 C C . LEU A 1 78 ? -21.017 7.729 19.713 1.00 71.00 78 LEU A C 1
ATOM 646 O O . LEU A 1 78 ? -21.861 8.277 20.419 1.00 71.00 78 LEU A O 1
ATOM 650 N N . LYS A 1 79 ? -20.867 6.398 19.686 1.00 63.97 79 LYS A N 1
ATOM 651 C CA . LYS A 1 79 ? -21.599 5.448 20.544 1.00 63.97 79 LYS A CA 1
ATOM 652 C C . LYS A 1 79 ? -20.794 4.994 21.772 1.00 63.97 79 LYS A C 1
ATOM 654 O O . LYS A 1 79 ? -21.300 4.157 22.521 1.00 63.97 79 LYS A O 1
ATOM 659 N N . MET A 1 80 ? -19.572 5.502 21.961 1.00 53.81 80 MET A N 1
ATOM 660 C CA . MET A 1 80 ? -18.745 5.305 23.164 1.00 53.81 80 MET A CA 1
ATOM 661 C C . MET A 1 80 ? -18.909 6.472 24.134 1.00 53.81 80 MET A C 1
ATOM 663 O O . MET A 1 80 ? -18.856 6.199 25.353 1.00 53.81 80 MET A O 1
#

Radius of gyration: 16.39 Å; Cα contacts (8 Å, |Δi|>4): 37; chains: 1; bounding box: 37×29×38 Å

Sequence (80 aa):
LPHKINNMIPFLIDQNWFMDYATVKGLEKILKQVSRRTQYPVEMDRAVIDLKANYIDIKDDFTVFFESLEKHVAEAVLKM

Mean predicted aligned error: 6.62 Å

Foldseek 3Di:
DPPVVVVCVVVCVVVVLVVLVVDLNSVLVVLCVVLVVDPDRDNRSCVSVVCVVCVPVVVVVCVVVVVVVVVVVVVVVVVD

Secondary structure (DSSP, 8-state):
--HHHHHHHHHHHHTTHHHHHTSHHHHHHHHHHHHTTSSS---GGGHHHHHHHTHHHHHHHHHHHHHHHHHHHHHHHTT-